Protein AF-A0A4Q4VGY7-F1 (afdb_monomer_lite)

Structure (mmCIF, N/CA/C/O backbone):
data_AF-A0A4Q4VGY7-F1
#
_entry.id   AF-A0A4Q4VGY7-F1
#
loop_
_atom_site.group_PDB
_atom_site.id
_atom_site.type_symbol
_atom_site.label_atom_id
_atom_site.label_alt_id
_atom_site.label_comp_id
_atom_site.label_asym_id
_atom_site.label_entity_id
_atom_site.label_seq_id
_atom_site.pdbx_PDB_ins_code
_atom_site.Cartn_x
_atom_site.Cartn_y
_atom_site.Cartn_z
_atom_site.occupancy
_atom_site.B_iso_or_equiv
_atom_site.auth_seq_id
_atom_site.auth_comp_id
_atom_site.auth_asym_id
_atom_site.auth_atom_id
_atom_site.pdbx_PDB_model_num
ATOM 1 N N . MET A 1 1 ? 18.803 9.449 19.034 1.00 52.06 1 MET A N 1
ATOM 2 C CA . MET A 1 1 ? 18.954 8.828 17.696 1.00 52.06 1 MET A CA 1
ATOM 3 C C . MET A 1 1 ? 20.129 9.481 16.985 1.00 52.06 1 MET A C 1
ATOM 5 O O . MET A 1 1 ? 20.258 10.694 17.110 1.00 52.06 1 MET A O 1
ATOM 9 N N . PRO A 1 2 ? 20.991 8.726 16.286 1.00 59.34 2 PRO A N 1
ATOM 10 C CA . PRO A 1 2 ? 22.128 9.307 15.582 1.00 59.34 2 PRO A CA 1
ATOM 11 C C . PRO A 1 2 ? 21.647 10.211 14.427 1.00 59.34 2 PRO A C 1
ATOM 13 O O . PRO A 1 2 ? 20.748 9.812 13.684 1.00 59.34 2 PRO A O 1
ATOM 16 N N . PRO A 1 3 ? 22.229 11.411 14.248 1.00 66.56 3 PRO A N 1
ATOM 17 C CA . PRO A 1 3 ? 21.772 12.406 13.268 1.00 66.56 3 PRO A CA 1
ATOM 18 C C . PRO A 1 3 ? 21.840 11.918 11.809 1.00 66.56 3 PRO A C 1
ATOM 20 O O . PRO A 1 3 ? 21.063 12.365 10.965 1.00 66.56 3 PRO A O 1
ATOM 23 N N . SER A 1 4 ? 22.708 10.944 11.516 1.00 72.75 4 SER A N 1
ATOM 24 C CA . SER A 1 4 ? 22.807 10.290 10.205 1.00 72.75 4 SER A CA 1
ATOM 25 C C . SER A 1 4 ? 21.560 9.476 9.837 1.00 72.75 4 SER A C 1
ATOM 27 O O . SER A 1 4 ? 21.191 9.412 8.665 1.00 72.75 4 SER A O 1
ATOM 29 N N . LEU A 1 5 ? 20.872 8.889 10.823 1.00 71.56 5 LEU A N 1
ATOM 30 C CA . LEU A 1 5 ? 19.662 8.100 10.593 1.00 71.56 5 LEU A CA 1
ATOM 31 C C . LEU A 1 5 ? 18.495 9.006 10.184 1.00 71.56 5 LEU A C 1
ATOM 33 O O . LEU A 1 5 ? 17.799 8.721 9.212 1.00 71.56 5 LEU A O 1
ATOM 37 N N . THR A 1 6 ? 18.335 10.141 10.868 1.00 75.81 6 THR A N 1
ATOM 38 C CA . THR A 1 6 ? 17.276 11.121 10.586 1.00 75.81 6 THR A CA 1
ATOM 39 C C . THR A 1 6 ? 17.423 11.730 9.189 1.00 75.81 6 THR A C 1
ATOM 41 O O . THR A 1 6 ? 16.434 11.857 8.467 1.00 75.81 6 THR A O 1
ATOM 44 N N . GLY A 1 7 ? 18.654 12.045 8.767 1.00 80.19 7 GLY A N 1
ATOM 45 C CA . GLY A 1 7 ? 18.927 12.555 7.419 1.00 80.19 7 GLY A CA 1
ATOM 46 C C . GLY A 1 7 ? 18.567 11.555 6.313 1.00 80.19 7 GLY A C 1
ATOM 47 O O . GLY A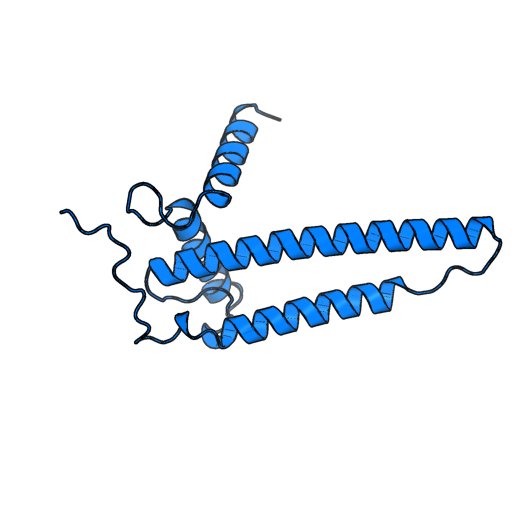 1 7 ? 17.956 11.929 5.310 1.00 80.19 7 GLY A O 1
ATOM 48 N N . ASN A 1 8 ? 18.872 10.272 6.522 1.00 83.88 8 ASN A N 1
ATOM 49 C CA . ASN A 1 8 ? 18.559 9.209 5.565 1.00 83.88 8 ASN A CA 1
ATOM 50 C C . ASN A 1 8 ? 17.053 8.940 5.464 1.00 83.88 8 ASN A C 1
ATOM 52 O O . ASN A 1 8 ? 16.530 8.800 4.357 1.00 83.88 8 ASN A O 1
ATOM 56 N N . VAL A 1 9 ? 16.346 8.926 6.598 1.00 81.69 9 VAL A N 1
ATOM 57 C CA . VAL A 1 9 ? 14.884 8.764 6.628 1.00 81.69 9 VAL A CA 1
ATOM 58 C C . VAL A 1 9 ? 14.205 9.927 5.913 1.00 81.69 9 VAL A C 1
ATOM 60 O O . VAL A 1 9 ? 13.373 9.702 5.037 1.00 81.69 9 VAL A O 1
ATOM 63 N N . LEU A 1 10 ? 14.599 11.169 6.208 1.00 85.31 10 LEU A N 1
ATOM 64 C CA . LEU A 1 10 ? 14.019 12.345 5.560 1.00 85.31 10 LEU A CA 1
ATOM 65 C C . LEU A 1 10 ? 14.232 12.326 4.041 1.00 85.31 10 LEU A C 1
ATOM 67 O O . LEU A 1 10 ? 13.327 12.677 3.286 1.00 85.31 10 LEU A O 1
ATOM 71 N N . LYS A 1 11 ? 15.410 11.895 3.579 1.00 86.50 11 LYS A N 1
ATOM 72 C CA . LYS A 1 11 ? 15.702 11.748 2.149 1.00 86.50 11 LYS A CA 1
ATOM 73 C C . LYS A 1 11 ? 14.819 10.684 1.493 1.00 86.50 11 LYS A C 1
ATOM 75 O O . LYS A 1 11 ? 14.308 10.926 0.403 1.00 86.50 11 LYS A O 1
ATOM 80 N N . ALA A 1 12 ? 14.616 9.544 2.152 1.00 83.12 12 ALA A N 1
ATOM 81 C CA . ALA A 1 12 ? 13.749 8.479 1.653 1.00 83.12 12 ALA A CA 1
ATOM 82 C C . ALA A 1 12 ? 12.282 8.926 1.573 1.00 83.12 12 ALA A C 1
ATOM 84 O O . ALA A 1 12 ? 11.641 8.728 0.545 1.00 83.12 12 ALA A O 1
ATOM 85 N N . VAL A 1 13 ? 11.778 9.594 2.617 1.00 84.06 13 VAL A N 1
ATOM 86 C CA . VAL A 1 13 ? 10.415 10.147 2.643 1.00 84.06 13 VAL A CA 1
ATOM 87 C C . VAL A 1 13 ? 10.230 11.170 1.529 1.00 84.06 13 VAL A C 1
ATOM 89 O O . VAL A 1 13 ? 9.276 11.070 0.766 1.00 84.06 13 VAL A O 1
ATOM 92 N N . LYS A 1 14 ? 11.168 12.112 1.367 1.00 85.50 14 LYS A N 1
ATOM 93 C CA . LYS A 1 14 ? 11.123 13.071 0.254 1.00 85.50 14 LYS A CA 1
ATOM 94 C C . LYS A 1 14 ? 11.114 12.364 -1.100 1.00 85.50 14 LYS A C 1
ATOM 96 O O . LYS A 1 14 ? 10.310 12.717 -1.946 1.00 85.50 14 LYS A O 1
ATOM 101 N N . GLY A 1 15 ? 11.956 11.348 -1.287 1.00 84.81 15 GLY A N 1
ATOM 102 C CA . GLY A 1 15 ? 12.006 10.571 -2.527 1.00 84.81 15 GLY A CA 1
ATOM 103 C C . GLY A 1 15 ? 10.709 9.822 -2.848 1.00 84.81 15 GLY A C 1
ATOM 104 O O . GLY A 1 15 ? 10.351 9.726 -4.018 1.00 84.81 15 GLY A O 1
ATOM 105 N N . LEU A 1 16 ? 10.000 9.334 -1.825 1.00 85.50 16 LEU A N 1
ATOM 106 C CA . LEU A 1 16 ? 8.698 8.665 -1.954 1.00 85.50 16 LEU A CA 1
ATOM 107 C C . LEU A 1 16 ? 7.525 9.624 -2.174 1.00 85.50 16 LEU A C 1
ATOM 109 O O . LEU A 1 16 ? 6.508 9.219 -2.725 1.00 85.50 16 LEU A O 1
ATOM 113 N N . LEU A 1 17 ? 7.645 10.869 -1.712 1.00 84.88 17 LEU A N 1
ATOM 114 C CA . LEU A 1 17 ? 6.646 11.917 -1.936 1.00 84.88 17 LEU A CA 1
ATOM 115 C C . LEU A 1 17 ? 6.884 12.688 -3.241 1.00 84.88 17 LEU A C 1
ATOM 117 O O . LEU A 1 17 ? 6.035 13.476 -3.654 1.00 84.88 17 LEU A O 1
ATOM 121 N N . SER A 1 18 ? 8.033 12.482 -3.886 1.00 86.31 18 SER A N 1
ATOM 122 C CA . SER A 1 18 ? 8.331 13.064 -5.190 1.00 86.31 18 SER A CA 1
ATOM 123 C C . SER A 1 18 ? 7.475 12.439 -6.300 1.00 86.31 18 SER A C 1
ATOM 125 O O . SER A 1 18 ? 7.062 11.285 -6.191 1.00 86.31 18 SER A O 1
ATOM 127 N N . PRO A 1 19 ? 7.258 13.153 -7.420 1.00 84.81 19 PRO A N 1
ATOM 128 C CA . PRO A 1 19 ? 6.524 12.619 -8.563 1.00 84.81 19 PRO A CA 1
ATOM 129 C C . PRO A 1 19 ? 7.126 11.324 -9.134 1.00 84.81 19 PRO A C 1
ATOM 131 O O . PRO A 1 19 ? 8.304 11.013 -8.940 1.00 84.81 19 PRO A O 1
ATOM 134 N N . GLN A 1 20 ? 6.323 10.599 -9.921 1.00 84.06 20 GLN A N 1
ATOM 135 C CA . GLN A 1 20 ? 6.748 9.386 -10.640 1.00 84.06 20 GLN A CA 1
ATOM 136 C C . GLN A 1 20 ? 7.900 9.639 -11.625 1.00 84.06 20 GLN A C 1
ATOM 138 O O . GLN A 1 20 ? 8.689 8.733 -11.901 1.00 84.06 20 GLN A O 1
ATOM 143 N N . ILE A 1 21 ? 7.989 10.858 -12.164 1.00 82.81 21 ILE A N 1
ATOM 144 C CA . ILE A 1 21 ? 8.989 11.275 -13.147 1.00 82.81 21 ILE A CA 1
ATOM 145 C C . ILE A 1 21 ? 9.732 12.491 -12.588 1.00 82.81 21 ILE A C 1
ATOM 147 O O . ILE A 1 21 ? 9.106 13.481 -12.217 1.00 82.81 21 ILE A O 1
ATOM 151 N N . ILE A 1 22 ? 11.060 12.414 -12.545 1.00 81.06 22 ILE A N 1
ATOM 152 C CA . ILE A 1 22 ? 11.968 13.486 -12.124 1.00 81.06 22 ILE A CA 1
ATOM 153 C C . ILE A 1 22 ? 12.977 13.679 -13.257 1.00 81.06 22 ILE A C 1
ATOM 155 O O . ILE A 1 22 ? 13.612 12.712 -13.675 1.00 81.06 22 ILE A O 1
ATOM 159 N N . ASP A 1 23 ? 13.101 14.898 -13.785 1.00 79.06 23 ASP A N 1
ATOM 160 C CA . ASP A 1 23 ? 14.041 15.240 -14.865 1.00 79.06 23 ASP A CA 1
ATOM 161 C C . ASP A 1 23 ? 13.967 14.290 -16.080 1.00 79.06 23 ASP A C 1
ATOM 163 O O . ASP A 1 23 ? 14.980 13.795 -16.581 1.00 79.06 23 ASP A O 1
ATOM 167 N N . ASN A 1 24 ? 12.748 13.980 -16.543 1.00 78.19 24 ASN A N 1
ATOM 168 C CA . ASN A 1 24 ? 12.476 13.021 -17.630 1.00 78.19 24 ASN A CA 1
ATOM 169 C C . ASN A 1 24 ? 12.997 11.597 -17.382 1.00 78.19 24 ASN A C 1
ATOM 171 O O . ASN A 1 24 ? 13.187 10.817 -18.319 1.00 78.19 24 ASN A O 1
ATOM 175 N N . ARG A 1 25 ? 13.217 11.230 -16.119 1.00 82.06 25 ARG A N 1
ATOM 176 C CA . ARG A 1 25 ? 13.583 9.880 -15.691 1.00 82.06 25 ARG A CA 1
ATOM 177 C C . ARG A 1 25 ? 12.559 9.365 -14.697 1.00 82.06 25 ARG A C 1
ATOM 179 O O . ARG A 1 25 ? 11.966 10.123 -13.939 1.00 82.06 25 ARG A O 1
ATOM 186 N N . LEU A 1 26 ? 12.356 8.054 -14.698 1.00 84.88 26 LEU A N 1
ATOM 187 C CA . LEU A 1 26 ? 11.551 7.403 -13.672 1.00 84.88 26 LEU A CA 1
ATOM 188 C C . LEU A 1 26 ? 12.194 7.610 -12.299 1.00 84.88 26 LEU A C 1
ATOM 190 O O . LEU A 1 26 ? 13.415 7.501 -12.163 1.00 84.88 26 LEU A O 1
ATOM 194 N N . ASN A 1 27 ? 11.372 7.897 -11.293 1.00 88.88 27 ASN A N 1
ATOM 195 C CA . ASN A 1 27 ? 11.843 8.128 -9.938 1.00 88.88 27 ASN A CA 1
ATOM 196 C C . ASN A 1 27 ? 12.533 6.856 -9.394 1.00 88.88 27 ASN A C 1
ATOM 198 O O . ASN A 1 27 ? 11.883 5.814 -9.233 1.00 88.88 27 ASN A O 1
ATOM 202 N N . PRO A 1 28 ? 13.842 6.922 -9.085 1.00 88.00 28 PRO A N 1
ATOM 203 C CA . PRO A 1 28 ? 14.609 5.752 -8.675 1.00 88.00 28 PRO A CA 1
ATOM 204 C C . PRO A 1 28 ? 14.181 5.218 -7.303 1.00 88.00 28 PRO A C 1
ATOM 206 O O . PRO A 1 28 ? 14.328 4.024 -7.050 1.00 88.00 28 PRO A O 1
ATOM 209 N N . CYS A 1 29 ? 13.625 6.063 -6.425 1.00 88.44 29 CYS A N 1
ATOM 210 C CA . CYS A 1 29 ? 13.128 5.627 -5.121 1.00 88.44 29 CYS A CA 1
ATOM 211 C C . CYS A 1 29 ? 11.929 4.687 -5.278 1.00 88.44 29 CYS A C 1
ATOM 213 O O . CYS A 1 29 ? 11.927 3.606 -4.690 1.00 88.44 29 CYS A O 1
ATOM 215 N N . HIS A 1 30 ? 10.957 5.049 -6.117 1.00 90.25 30 HIS A N 1
ATOM 216 C CA . HIS A 1 30 ? 9.801 4.194 -6.396 1.00 90.25 30 HIS A CA 1
ATOM 217 C C . HIS A 1 30 ? 10.201 2.881 -7.063 1.00 90.25 30 HIS A C 1
ATOM 219 O O . HIS A 1 30 ? 9.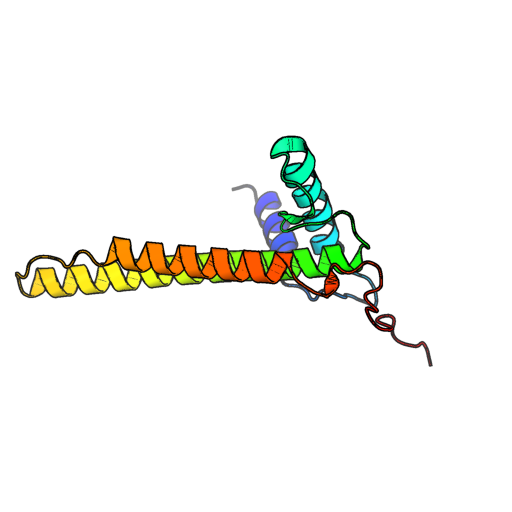703 1.822 -6.687 1.00 90.25 30 HIS A O 1
ATOM 225 N N . LEU A 1 31 ? 11.154 2.924 -7.996 1.00 90.81 31 LEU A N 1
ATOM 226 C CA . LEU A 1 31 ? 11.636 1.717 -8.663 1.00 90.81 31 LEU A CA 1
ATOM 227 C C . LEU A 1 31 ? 12.340 0.761 -7.685 1.00 90.81 31 LEU A C 1
ATOM 229 O O . LEU A 1 31 ? 12.093 -0.446 -7.712 1.00 90.81 31 LEU A O 1
ATOM 233 N N . ALA A 1 32 ? 13.177 1.295 -6.789 1.00 91.00 32 ALA A N 1
ATOM 234 C CA . ALA A 1 32 ? 13.860 0.504 -5.769 1.00 91.00 32 ALA A CA 1
ATOM 235 C C . ALA A 1 32 ? 12.864 -0.154 -4.800 1.00 91.00 32 ALA A C 1
ATOM 237 O O . ALA A 1 32 ? 13.002 -1.339 -4.486 1.00 91.00 32 ALA A O 1
ATOM 238 N N . VAL A 1 33 ? 11.841 0.592 -4.364 1.00 90.69 33 VAL A N 1
ATOM 239 C CA . VAL A 1 33 ? 10.770 0.054 -3.515 1.00 90.69 33 VAL A CA 1
ATOM 240 C C . VAL A 1 33 ? 9.989 -1.028 -4.243 1.00 90.69 33 VAL A C 1
ATOM 242 O O . VAL A 1 33 ? 9.844 -2.113 -3.690 1.00 90.69 33 VAL A O 1
ATOM 245 N N . ALA A 1 34 ? 9.547 -0.782 -5.477 1.00 92.69 34 ALA A N 1
ATOM 246 C CA . ALA A 1 34 ? 8.795 -1.762 -6.253 1.00 92.69 34 ALA A CA 1
ATOM 247 C C . ALA A 1 34 ? 9.580 -3.060 -6.458 1.00 92.69 34 ALA A C 1
ATOM 249 O O . ALA A 1 34 ? 9.068 -4.138 -6.172 1.00 92.69 34 ALA A O 1
ATOM 250 N N . THR A 1 35 ? 10.849 -2.960 -6.867 1.00 92.44 35 THR A N 1
ATOM 251 C CA . THR A 1 35 ? 11.717 -4.127 -7.087 1.00 92.44 35 THR A CA 1
ATOM 252 C C . THR A 1 35 ? 11.878 -4.943 -5.807 1.00 92.44 35 THR A C 1
ATOM 254 O O . THR A 1 35 ? 11.734 -6.167 -5.806 1.00 92.44 35 THR A O 1
ATOM 257 N N . ARG A 1 36 ? 12.166 -4.271 -4.686 1.00 92.62 36 ARG A N 1
ATOM 258 C CA . ARG A 1 36 ? 12.386 -4.954 -3.410 1.00 92.62 36 ARG A CA 1
ATOM 259 C C . ARG A 1 36 ? 11.096 -5.545 -2.850 1.00 92.62 36 ARG A C 1
ATOM 261 O O . ARG A 1 36 ? 11.119 -6.673 -2.362 1.00 92.62 36 ARG A O 1
ATOM 268 N N . ALA A 1 37 ? 9.994 -4.805 -2.914 1.00 92.19 37 ALA A N 1
ATOM 269 C CA . ALA A 1 37 ? 8.692 -5.260 -2.450 1.00 92.19 37 ALA A CA 1
ATOM 270 C C . ALA A 1 37 ? 8.194 -6.442 -3.286 1.00 92.19 37 ALA A C 1
ATOM 272 O O . ALA A 1 37 ? 7.740 -7.432 -2.718 1.00 92.19 37 ALA A O 1
ATOM 273 N N . TYR A 1 38 ? 8.384 -6.399 -4.607 1.00 94.19 38 TYR A N 1
ATOM 274 C CA . TYR A 1 38 ? 8.109 -7.524 -5.493 1.00 94.19 38 TYR A CA 1
ATOM 275 C C . TYR A 1 38 ? 8.933 -8.762 -5.129 1.00 94.19 38 TYR A C 1
ATOM 277 O O . TYR A 1 38 ? 8.387 -9.861 -5.052 1.00 94.19 38 TYR A O 1
ATOM 285 N N . TRP A 1 39 ? 10.233 -8.607 -4.852 1.00 93.88 39 TRP A N 1
ATOM 286 C CA . TRP A 1 39 ? 11.072 -9.728 -4.425 1.00 93.88 39 TRP A CA 1
ATOM 287 C C . TRP A 1 39 ? 10.561 -10.358 -3.123 1.00 93.88 39 TRP A C 1
ATOM 289 O O . TRP A 1 39 ? 10.411 -11.573 -3.051 1.00 93.88 39 TRP A O 1
ATOM 299 N N . ILE A 1 40 ? 10.211 -9.548 -2.117 1.00 93.38 40 ILE A N 1
ATOM 300 C CA . ILE A 1 40 ? 9.613 -10.046 -0.865 1.00 93.38 40 ILE A CA 1
ATOM 301 C C . ILE A 1 40 ? 8.293 -10.774 -1.158 1.00 93.38 40 ILE A C 1
ATOM 303 O O . ILE A 1 40 ? 8.084 -11.898 -0.704 1.00 93.38 40 ILE A O 1
ATOM 307 N N . GLN A 1 41 ? 7.417 -10.156 -1.946 1.00 93.81 41 GLN A N 1
ATOM 308 C CA . GLN A 1 41 ? 6.106 -10.691 -2.298 1.00 93.81 41 GLN A CA 1
ATOM 309 C C . GLN A 1 41 ? 6.203 -12.052 -3.009 1.00 93.81 41 GLN A C 1
ATOM 311 O O . GLN A 1 41 ? 5.501 -12.992 -2.642 1.00 93.81 41 GLN A O 1
ATOM 316 N N . SER A 1 42 ? 7.085 -12.172 -3.998 1.00 94.19 42 SER A N 1
ATOM 317 C CA . SER A 1 42 ? 7.230 -13.377 -4.823 1.00 94.19 42 SER A CA 1
ATOM 318 C C . SER A 1 42 ? 8.084 -14.460 -4.157 1.00 94.19 42 SER A C 1
ATOM 320 O O . SER A 1 42 ? 7.717 -15.631 -4.183 1.00 94.19 42 SER A O 1
ATOM 322 N N . HIS A 1 43 ? 9.209 -14.103 -3.531 1.00 93.62 43 HIS A N 1
ATOM 323 C CA . HIS A 1 43 ? 10.176 -15.086 -3.028 1.00 93.62 43 HIS A CA 1
ATOM 324 C C . HIS A 1 43 ? 9.930 -15.480 -1.573 1.00 93.62 43 HIS A C 1
ATOM 326 O O . HIS A 1 43 ? 10.100 -16.648 -1.222 1.00 93.62 43 HIS A O 1
ATOM 332 N N . ILE A 1 44 ? 9.534 -14.526 -0.724 1.00 95.00 44 ILE A N 1
ATOM 333 C CA . ILE A 1 44 ? 9.280 -14.791 0.698 1.00 95.00 44 ILE A CA 1
ATOM 334 C C . ILE A 1 44 ? 7.825 -15.206 0.890 1.00 95.00 44 ILE A C 1
ATOM 336 O O . ILE A 1 44 ? 7.556 -16.275 1.431 1.00 95.00 44 ILE A O 1
ATOM 340 N N . LEU A 1 45 ? 6.888 -14.375 0.428 1.00 92.56 45 LEU A N 1
ATOM 341 C CA . LEU A 1 45 ? 5.458 -14.602 0.650 1.00 92.56 45 LEU A CA 1
ATOM 342 C C . LEU A 1 45 ? 4.836 -15.560 -0.375 1.00 92.56 45 LEU A C 1
ATOM 344 O O . LEU A 1 45 ? 3.729 -16.042 -0.150 1.00 92.56 45 LEU A O 1
ATOM 348 N N . ARG A 1 46 ? 5.540 -15.854 -1.480 1.00 93.56 46 ARG A N 1
ATOM 349 C CA . ARG A 1 46 ? 5.080 -16.733 -2.572 1.00 93.56 46 ARG A CA 1
ATOM 350 C C . ARG A 1 46 ? 3.703 -16.349 -3.115 1.00 93.56 46 ARG A C 1
ATOM 352 O O . ARG A 1 46 ? 2.928 -17.209 -3.531 1.00 93.56 46 ARG A O 1
ATOM 359 N N . ILE A 1 47 ? 3.401 -15.052 -3.113 1.00 91.31 47 ILE A N 1
ATOM 360 C CA . ILE A 1 47 ? 2.158 -14.523 -3.666 1.00 91.31 47 ILE A CA 1
ATOM 361 C C . ILE A 1 47 ? 2.296 -14.517 -5.194 1.00 91.31 47 ILE A C 1
ATOM 363 O O . ILE A 1 47 ? 3.236 -13.902 -5.703 1.00 91.31 47 ILE A O 1
ATOM 367 N N . PRO A 1 48 ? 1.384 -15.172 -5.935 1.00 90.50 48 PRO A N 1
ATOM 368 C CA . PRO A 1 48 ? 1.396 -15.146 -7.394 1.00 90.50 48 PRO A CA 1
ATOM 369 C C . PRO A 1 48 ? 1.253 -13.725 -7.944 1.00 90.50 48 PRO A C 1
ATOM 371 O O . PRO A 1 48 ? 0.466 -12.941 -7.413 1.00 90.50 48 PRO A O 1
ATOM 374 N N . ASP A 1 49 ? 1.909 -13.428 -9.066 1.00 87.88 49 ASP A N 1
ATOM 375 C CA . ASP A 1 49 ? 1.943 -12.081 -9.667 1.00 87.88 49 ASP A CA 1
ATOM 376 C C . ASP A 1 49 ? 0.550 -11.488 -9.927 1.00 87.88 49 ASP A C 1
ATOM 378 O O . ASP A 1 49 ? 0.334 -10.290 -9.757 1.00 87.88 49 ASP A O 1
ATOM 382 N N . ARG A 1 50 ? -0.431 -12.341 -10.254 1.00 85.50 50 ARG A N 1
ATOM 383 C CA . ARG A 1 50 ? -1.839 -11.950 -10.453 1.00 85.50 50 ARG A CA 1
ATOM 384 C C . ARG A 1 50 ? -2.527 -11.388 -9.203 1.00 85.50 50 ARG A C 1
ATOM 386 O O . ARG A 1 50 ? -3.492 -10.650 -9.332 1.00 85.50 50 ARG A O 1
ATOM 393 N N . PHE A 1 51 ? -2.061 -11.762 -8.013 1.00 87.69 51 PHE A N 1
ATOM 394 C CA . PHE A 1 51 ? -2.630 -11.366 -6.718 1.00 87.69 51 PHE A CA 1
ATOM 395 C C . PHE A 1 51 ? -1.725 -10.390 -5.958 1.00 87.69 51 PHE A C 1
ATOM 397 O O . PHE A 1 51 ? -2.052 -9.930 -4.864 1.00 87.69 51 PHE A O 1
ATOM 404 N N . GLY A 1 52 ? -0.563 -10.084 -6.528 1.00 89.06 52 GLY A N 1
ATOM 405 C CA . GLY A 1 52 ? 0.389 -9.148 -5.970 1.00 89.06 52 GLY A CA 1
ATOM 406 C C . GLY A 1 52 ? -0.007 -7.689 -6.166 1.00 89.06 52 GLY A C 1
ATOM 407 O O . GLY A 1 52 ? -0.610 -7.323 -7.176 1.00 89.06 52 GLY A O 1
ATOM 408 N N . PHE A 1 53 ? 0.422 -6.829 -5.241 1.00 89.62 53 PHE A N 1
ATOM 409 C CA . PHE A 1 53 ? 0.447 -5.379 -5.469 1.00 89.62 53 PHE A CA 1
ATOM 410 C C . PHE A 1 53 ? 1.520 -4.998 -6.493 1.00 89.62 53 PHE A C 1
ATOM 412 O O . PHE A 1 53 ? 1.348 -4.051 -7.251 1.00 89.62 53 PHE A O 1
ATOM 419 N N . PHE A 1 54 ? 2.611 -5.764 -6.533 1.00 92.06 54 PHE A N 1
ATOM 420 C CA . PHE A 1 54 ? 3.718 -5.554 -7.456 1.00 92.06 54 PHE A CA 1
ATOM 421 C C . PHE A 1 54 ? 3.797 -6.675 -8.486 1.00 92.06 54 PHE A C 1
ATOM 423 O O . PHE A 1 54 ? 3.480 -7.826 -8.184 1.00 92.06 54 PHE A O 1
ATOM 430 N N . SER A 1 55 ? 4.269 -6.344 -9.684 1.00 88.81 55 SER A N 1
ATOM 431 C CA . SER A 1 55 ? 4.416 -7.280 -10.803 1.00 88.81 55 SER A CA 1
ATOM 432 C C . SER A 1 55 ? 5.798 -7.154 -11.464 1.00 88.81 55 SER A C 1
ATOM 434 O O . SER A 1 55 ? 6.391 -6.072 -11.411 1.00 88.81 55 SER A O 1
ATOM 436 N N . PRO A 1 56 ? 6.314 -8.206 -12.134 1.00 83.94 56 PRO A N 1
ATOM 437 C CA . PRO A 1 56 ? 7.625 -8.183 -12.799 1.00 83.94 56 PRO A CA 1
ATOM 438 C C . PRO A 1 56 ? 7.656 -7.373 -14.113 1.00 83.94 56 PRO A C 1
ATOM 440 O O . PRO A 1 56 ? 8.564 -7.546 -14.923 1.00 83.94 56 PRO A O 1
ATOM 443 N N . GLY A 1 57 ? 6.673 -6.501 -14.351 1.00 83.88 57 GLY A N 1
ATOM 444 C CA . GLY A 1 57 ? 6.520 -5.754 -15.599 1.00 83.88 57 GLY A CA 1
ATOM 445 C C . GLY A 1 57 ? 7.530 -4.611 -15.796 1.00 83.88 57 GLY A C 1
ATOM 446 O O . GLY A 1 57 ? 8.504 -4.487 -15.045 1.00 83.88 57 GLY A O 1
ATOM 447 N N . PRO A 1 58 ? 7.316 -3.752 -16.813 1.00 87.94 58 PRO A N 1
ATOM 448 C CA . PRO A 1 58 ? 8.263 -2.702 -17.178 1.00 87.94 58 PRO A CA 1
ATOM 449 C C . PRO A 1 58 ? 8.506 -1.719 -16.017 1.00 87.94 58 PRO A C 1
ATOM 451 O O . PRO A 1 58 ? 7.597 -1.477 -15.220 1.00 87.94 58 PRO A O 1
ATOM 454 N N . PRO A 1 59 ? 9.685 -1.064 -15.939 1.00 88.06 59 PRO A N 1
ATOM 455 C CA . PRO A 1 59 ? 10.022 -0.145 -14.844 1.00 88.06 59 PRO A CA 1
ATOM 456 C C . PRO A 1 59 ? 8.977 0.948 -14.582 1.00 88.06 59 PRO A C 1
ATOM 458 O O . PRO A 1 59 ? 8.809 1.394 -13.450 1.00 88.06 59 PRO A O 1
ATOM 461 N N . ARG A 1 60 ? 8.248 1.375 -15.617 1.00 86.88 60 ARG A N 1
ATOM 462 C CA . ARG A 1 60 ? 7.175 2.365 -15.485 1.00 86.88 60 ARG A CA 1
ATOM 463 C C . ARG A 1 60 ? 5.963 1.824 -14.727 1.00 86.88 60 ARG A C 1
ATOM 465 O O . ARG A 1 60 ? 5.480 2.511 -13.833 1.00 86.88 60 ARG A O 1
ATOM 472 N N . LEU A 1 61 ? 5.542 0.592 -15.021 1.00 88.69 61 LEU A N 1
ATOM 473 C CA . LEU A 1 61 ? 4.496 -0.094 -14.261 1.00 88.69 61 LEU A CA 1
ATOM 474 C C . LEU A 1 61 ? 4.915 -0.255 -12.799 1.00 88.69 61 LEU A C 1
ATOM 476 O O . LEU A 1 61 ? 4.132 0.021 -11.900 1.00 88.69 61 LEU A O 1
ATOM 480 N N . GLN A 1 62 ? 6.171 -0.625 -12.552 1.00 90.69 62 GLN A N 1
ATOM 481 C CA . GLN A 1 62 ? 6.694 -0.770 -11.193 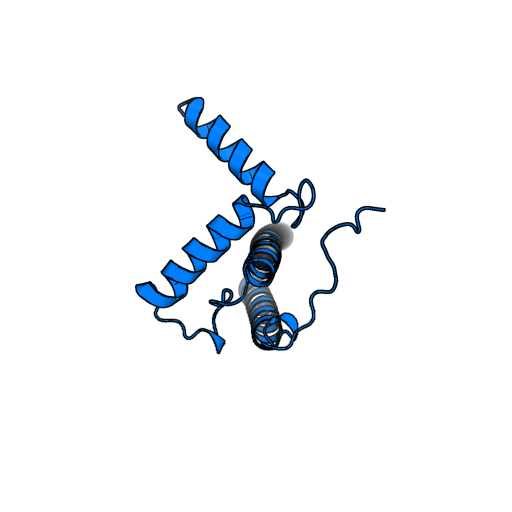1.00 90.69 62 GLN A CA 1
ATOM 482 C C . GLN A 1 62 ? 6.667 0.552 -10.407 1.00 90.69 62 GLN A C 1
ATOM 484 O O . GLN A 1 62 ? 6.265 0.577 -9.245 1.00 90.69 62 GLN A O 1
ATOM 489 N N . VAL A 1 63 ? 7.048 1.670 -11.034 1.00 91.00 63 VAL A N 1
ATOM 490 C CA . VAL A 1 63 ? 6.963 3.001 -10.408 1.00 91.00 63 VAL A CA 1
ATOM 491 C C . VAL A 1 63 ? 5.514 3.414 -10.156 1.00 91.00 63 VAL A C 1
ATOM 493 O O . VAL A 1 63 ? 5.215 3.911 -9.071 1.00 91.00 63 VAL A O 1
ATOM 496 N N . TYR A 1 64 ? 4.616 3.170 -11.114 1.00 90.25 64 TYR A N 1
ATOM 497 C CA . TYR A 1 64 ? 3.182 3.406 -10.954 1.00 90.25 64 TYR A CA 1
ATOM 498 C C . TYR A 1 64 ? 2.616 2.620 -9.760 1.00 90.25 64 TYR A C 1
ATOM 500 O O . TYR A 1 64 ? 2.051 3.218 -8.844 1.00 90.25 64 TYR A O 1
ATOM 508 N N . GLN A 1 65 ? 2.881 1.309 -9.706 1.00 91.56 65 GLN A N 1
ATOM 509 C CA . GLN A 1 65 ? 2.478 0.422 -8.610 1.00 91.56 65 GLN A CA 1
ATOM 510 C C . GLN A 1 65 ? 3.065 0.870 -7.269 1.00 91.56 65 GLN A C 1
ATOM 512 O O . GLN A 1 65 ? 2.374 0.848 -6.256 1.00 91.56 65 GLN A O 1
ATOM 517 N N . SER A 1 66 ? 4.319 1.337 -7.235 1.00 91.81 66 SER A N 1
ATOM 518 C CA . SER A 1 66 ? 4.914 1.868 -6.003 1.00 91.81 66 SER A CA 1
ATOM 519 C C . SER A 1 66 ? 4.230 3.141 -5.517 1.00 91.81 66 SER A C 1
ATOM 521 O O . SER A 1 66 ? 4.010 3.265 -4.310 1.00 91.81 66 SER A O 1
ATOM 523 N N . VAL A 1 67 ? 3.887 4.076 -6.405 1.00 90.44 67 VAL A N 1
ATOM 524 C CA . VAL A 1 67 ? 3.156 5.290 -6.013 1.00 90.44 67 VAL A CA 1
ATOM 525 C C . VAL A 1 67 ? 1.766 4.940 -5.513 1.00 90.44 67 VAL A C 1
ATOM 527 O O . VAL A 1 67 ? 1.379 5.396 -4.438 1.00 90.44 67 VAL A O 1
ATOM 530 N N . TRP A 1 68 ? 1.048 4.092 -6.244 1.00 89.00 68 TRP A N 1
ATOM 531 C CA . TRP A 1 68 ? -0.286 3.664 -5.851 1.00 89.00 68 TRP A CA 1
ATOM 532 C C . TRP A 1 68 ? -0.282 2.927 -4.510 1.00 89.00 68 TRP A C 1
ATOM 534 O O . TRP A 1 68 ? -1.028 3.280 -3.601 1.00 89.00 68 TRP A O 1
ATOM 544 N N . PHE A 1 69 ? 0.638 1.980 -4.324 1.00 90.25 69 PHE A N 1
ATOM 545 C CA . PHE A 1 69 ? 0.816 1.287 -3.053 1.00 90.25 69 PHE A CA 1
ATOM 546 C C . PHE A 1 69 ? 1.163 2.250 -1.909 1.00 90.25 69 PHE A C 1
ATOM 548 O O . PHE A 1 69 ? 0.609 2.139 -0.817 1.00 90.25 69 PHE A O 1
ATOM 555 N N . THR A 1 70 ? 2.037 3.232 -2.152 1.00 89.81 70 THR A N 1
ATOM 556 C CA . THR A 1 70 ? 2.370 4.264 -1.154 1.00 89.81 70 THR A CA 1
ATOM 557 C C . THR A 1 70 ? 1.130 5.067 -0.766 1.00 89.81 70 THR A C 1
ATOM 559 O O . THR A 1 70 ? 0.878 5.270 0.422 1.00 89.81 70 THR A O 1
ATOM 562 N N . PHE A 1 71 ? 0.320 5.470 -1.747 1.00 87.81 71 PHE A N 1
ATOM 563 C CA . PHE A 1 71 ? -0.944 6.161 -1.511 1.00 87.81 71 PHE A CA 1
ATOM 564 C C . PHE A 1 71 ? -1.919 5.304 -0.693 1.00 87.81 71 PHE A C 1
ATOM 566 O O . PHE A 1 71 ? -2.457 5.789 0.301 1.00 87.81 71 PHE A O 1
ATOM 573 N N . LEU A 1 72 ? -2.085 4.021 -1.036 1.00 87.75 72 LEU A N 1
ATOM 574 C CA . LEU A 1 72 ? -2.933 3.086 -0.290 1.00 87.75 72 LEU A CA 1
ATOM 575 C C . LEU A 1 72 ? -2.494 2.950 1.173 1.00 87.75 72 LEU A C 1
ATOM 577 O O . LEU A 1 72 ? -3.336 3.005 2.067 1.00 87.75 72 LEU A O 1
ATOM 581 N N . VAL A 1 73 ? -1.190 2.817 1.433 1.00 88.38 73 VAL A N 1
ATOM 582 C CA . VAL A 1 73 ? -0.646 2.709 2.798 1.00 88.38 73 VAL A CA 1
ATOM 583 C C . VAL A 1 73 ? -0.896 3.987 3.600 1.00 88.38 73 VAL A C 1
ATOM 585 O O . VAL A 1 73 ? -1.342 3.913 4.746 1.00 88.38 73 VAL A O 1
ATOM 588 N N . VAL A 1 74 ? -0.645 5.160 3.009 1.00 88.81 74 VAL A N 1
ATOM 589 C CA . VAL A 1 74 ? -0.876 6.457 3.670 1.00 88.81 74 VAL A CA 1
ATOM 590 C C . VAL A 1 74 ? -2.362 6.664 3.957 1.00 88.81 74 VAL A C 1
ATOM 592 O O . VAL A 1 74 ? -2.728 7.017 5.079 1.00 88.81 74 VAL A O 1
ATOM 595 N N . MET A 1 75 ? -3.224 6.401 2.974 1.00 86.69 75 MET A N 1
ATOM 596 C CA . MET A 1 75 ? -4.672 6.525 3.117 1.00 86.69 75 MET A CA 1
ATOM 597 C C . MET A 1 75 ? -5.206 5.567 4.186 1.00 86.69 75 MET A C 1
ATOM 599 O O . MET A 1 75 ? -6.003 5.971 5.028 1.00 86.69 75 MET A O 1
ATOM 603 N N . PHE A 1 76 ? -4.737 4.318 4.204 1.00 86.56 76 PHE A N 1
ATOM 604 C CA . PHE A 1 76 ? -5.117 3.349 5.227 1.00 86.56 76 PHE A CA 1
ATOM 605 C C . PHE A 1 76 ? -4.705 3.802 6.631 1.00 86.56 76 PHE A C 1
ATOM 607 O O . PHE A 1 76 ? -5.522 3.764 7.550 1.00 86.56 76 PHE A O 1
ATOM 614 N N . GLY A 1 77 ? -3.469 4.285 6.792 1.00 88.44 77 GLY A N 1
ATOM 615 C CA . GLY A 1 77 ? -2.999 4.834 8.062 1.00 88.44 77 GLY A CA 1
ATOM 616 C C . GLY A 1 77 ? -3.856 6.011 8.533 1.00 88.44 77 GLY A C 1
ATOM 617 O O . GLY A 1 77 ? -4.256 6.057 9.695 1.00 88.44 77 GLY A O 1
ATOM 618 N N . PHE A 1 78 ? -4.201 6.924 7.622 1.00 89.25 78 PHE A N 1
ATOM 619 C CA . PHE A 1 78 ? -5.093 8.042 7.918 1.00 89.25 78 PHE A CA 1
ATOM 620 C C . PHE A 1 78 ? -6.483 7.565 8.369 1.00 89.25 78 PHE A C 1
ATOM 622 O O . PHE A 1 78 ? -6.951 7.979 9.427 1.00 89.25 78 PHE A O 1
ATOM 629 N N . LEU A 1 79 ? -7.107 6.642 7.628 1.00 87.31 79 LEU A N 1
ATOM 630 C CA . LEU A 1 79 ? -8.429 6.095 7.954 1.00 87.31 79 LEU A CA 1
ATOM 631 C C . LEU A 1 79 ? -8.453 5.390 9.315 1.00 87.31 79 LEU A C 1
ATOM 633 O O . LEU A 1 79 ? -9.387 5.600 10.088 1.00 87.31 79 LEU A O 1
ATOM 637 N N . LEU A 1 80 ? -7.424 4.600 9.638 1.00 87.44 80 LEU A N 1
ATOM 638 C CA . LEU A 1 80 ? -7.310 3.946 10.943 1.00 87.44 80 LEU A CA 1
ATOM 639 C C . LEU A 1 80 ? -7.202 4.957 12.086 1.00 87.44 80 LEU A C 1
ATOM 641 O O . LEU A 1 80 ? -7.899 4.818 13.091 1.00 87.44 80 LEU A O 1
ATOM 645 N N . CYS A 1 81 ? -6.361 5.983 11.931 1.00 90.06 81 CYS A N 1
ATOM 646 C CA . CYS A 1 81 ? -6.231 7.049 12.921 1.00 90.06 81 CYS A CA 1
ATOM 647 C C . CYS A 1 81 ? -7.570 7.762 13.132 1.00 90.06 81 CYS A C 1
ATOM 649 O O . CYS A 1 81 ? -8.023 7.900 14.267 1.00 90.06 81 CYS A O 1
ATOM 651 N N . THR A 1 82 ? -8.240 8.169 12.051 1.00 88.50 82 THR A N 1
ATOM 652 C CA . THR A 1 82 ? -9.546 8.834 12.123 1.00 88.50 82 THR A CA 1
ATOM 653 C C . THR A 1 82 ? -10.597 7.947 12.789 1.00 88.50 82 THR A C 1
ATOM 655 O O . THR A 1 82 ? -11.295 8.416 13.687 1.00 88.50 82 THR A O 1
ATOM 658 N N . ALA A 1 83 ? -10.683 6.666 12.422 1.00 87.12 83 ALA A N 1
ATOM 659 C CA . ALA A 1 83 ? -11.612 5.721 13.041 1.00 87.12 83 ALA A CA 1
ATOM 660 C C . ALA A 1 83 ? -11.350 5.563 14.547 1.00 87.12 83 ALA A C 1
ATOM 662 O O . ALA A 1 83 ? -12.291 5.573 15.340 1.00 87.12 83 ALA A O 1
ATOM 663 N N . PHE A 1 84 ? -10.079 5.485 14.953 1.00 88.00 84 PHE A N 1
ATOM 664 C CA . PHE A 1 84 ? -9.692 5.396 16.359 1.00 88.00 84 PHE A CA 1
ATOM 665 C C . PHE A 1 84 ? -10.089 6.648 17.153 1.00 88.00 84 PHE A C 1
ATOM 667 O O . PHE A 1 84 ? -10.680 6.532 18.227 1.00 88.00 84 PHE A O 1
ATOM 674 N N . PHE A 1 85 ? -9.824 7.845 16.616 1.00 91.12 85 PHE A N 1
ATOM 675 C CA . PHE A 1 85 ? -10.203 9.101 17.269 1.00 91.12 85 PHE A CA 1
ATOM 676 C C . PHE A 1 85 ? -11.720 9.271 17.374 1.00 91.12 85 PHE A C 1
ATOM 678 O O . PHE A 1 85 ? -12.214 9.643 18.438 1.00 91.12 85 PHE A O 1
ATOM 685 N N . ILE A 1 86 ? -12.467 8.958 16.309 1.00 89.75 86 ILE A N 1
ATOM 686 C CA . ILE A 1 86 ? -13.935 9.005 16.321 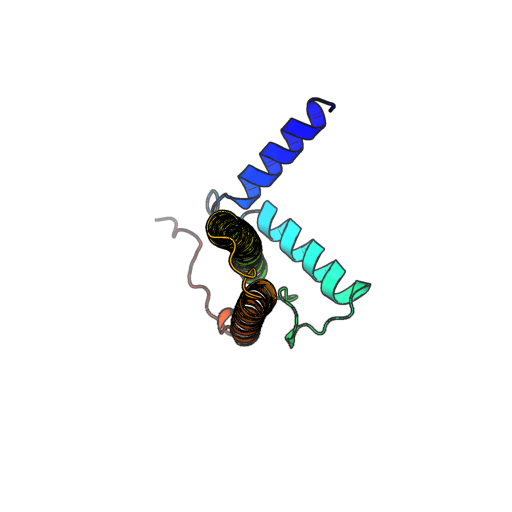1.00 89.75 86 ILE A CA 1
ATOM 687 C C . ILE A 1 86 ? -14.481 8.030 17.361 1.00 89.75 86 ILE A C 1
ATOM 689 O O . ILE A 1 86 ? -15.321 8.408 18.175 1.00 89.75 86 ILE A O 1
ATOM 693 N N . TRP A 1 87 ? -13.989 6.790 17.371 1.00 89.38 87 TRP A N 1
ATOM 694 C CA . TRP A 1 87 ? -14.411 5.796 18.351 1.00 89.38 87 TRP A CA 1
ATOM 695 C C . TRP A 1 87 ? -14.137 6.265 19.784 1.00 89.38 87 TRP A C 1
ATOM 697 O O . TRP A 1 87 ? -15.039 6.221 20.620 1.00 89.38 87 TRP A O 1
ATOM 707 N N . GLY A 1 88 ? -12.934 6.781 20.057 1.00 89.69 88 GLY A N 1
ATOM 708 C CA . GLY A 1 88 ? -12.570 7.312 21.370 1.00 89.69 88 GLY A CA 1
ATOM 709 C C . GLY A 1 88 ? -13.473 8.467 21.812 1.00 89.69 88 GLY A C 1
ATOM 710 O O . GLY A 1 88 ? -13.955 8.468 22.944 1.00 89.69 88 GLY A O 1
ATOM 711 N N . ALA A 1 89 ? -13.770 9.403 20.906 1.00 91.00 89 ALA A N 1
ATOM 712 C CA . ALA A 1 89 ? -14.677 10.517 21.172 1.00 91.00 89 ALA A CA 1
ATOM 713 C C . ALA A 1 89 ? -16.105 10.037 21.480 1.00 91.00 89 ALA A C 1
ATOM 715 O O . ALA A 1 89 ? -16.707 10.483 22.454 1.00 91.00 89 ALA A O 1
ATOM 716 N N . VAL A 1 90 ? -16.634 9.086 20.702 1.00 90.25 90 VAL A N 1
ATOM 717 C CA . VAL A 1 90 ? -17.972 8.519 20.934 1.00 90.25 90 VAL A CA 1
ATOM 718 C C . VAL A 1 90 ? -18.035 7.789 22.273 1.00 90.25 90 VAL A C 1
ATOM 720 O O . VAL A 1 90 ? -18.968 8.003 23.042 1.00 90.25 90 VAL A O 1
ATOM 723 N N . VAL A 1 91 ? -17.040 6.957 22.593 1.00 89.81 91 VAL A N 1
ATOM 724 C CA . VAL A 1 91 ? -16.989 6.263 23.887 1.00 89.81 91 VAL A CA 1
ATOM 725 C C . VAL A 1 91 ? -16.942 7.268 25.034 1.00 89.81 91 VAL A C 1
ATOM 727 O O . VAL A 1 91 ? -17.681 7.105 26.002 1.00 89.81 91 VAL A O 1
ATOM 730 N N . MET A 1 92 ? -16.126 8.318 24.924 1.00 91.38 92 MET A N 1
ATOM 731 C CA . MET A 1 92 ? -16.043 9.368 25.939 1.00 91.38 92 MET A CA 1
ATOM 732 C C . MET A 1 92 ? -17.391 10.073 26.143 1.00 91.38 92 MET A C 1
ATOM 734 O O . MET A 1 92 ? -17.824 10.204 27.284 1.00 91.38 92 MET A O 1
ATOM 738 N N . LEU A 1 93 ? -18.084 10.458 25.066 1.00 91.12 93 LEU A N 1
ATOM 739 C CA . LEU A 1 93 ? -19.408 11.093 25.138 1.00 91.12 93 LEU A CA 1
ATOM 740 C C . LEU A 1 93 ? -20.443 10.198 25.831 1.00 91.12 93 LEU A C 1
ATOM 742 O O . LEU A 1 93 ? -21.138 10.647 26.736 1.00 91.12 93 LEU A O 1
ATOM 746 N N . TYR A 1 94 ? -20.502 8.914 25.473 1.00 90.81 94 TYR A N 1
ATOM 747 C CA . TYR A 1 94 ? -21.441 7.978 26.100 1.00 90.81 94 TYR A CA 1
ATOM 748 C C . TYR A 1 94 ? -21.126 7.745 27.578 1.00 90.81 94 TYR A C 1
ATOM 750 O O . TYR A 1 94 ? -22.042 7.635 28.387 1.00 90.81 94 TYR A O 1
ATOM 758 N N . ARG A 1 95 ? -19.840 7.702 27.950 1.00 88.69 95 ARG A N 1
ATOM 759 C CA . ARG A 1 95 ? -19.428 7.575 29.353 1.00 88.69 95 ARG A CA 1
ATOM 760 C C . ARG A 1 95 ? -19.773 8.815 30.175 1.00 88.69 95 ARG A C 1
ATOM 762 O O . ARG A 1 95 ? -20.142 8.651 31.331 1.00 88.69 95 ARG A O 1
ATOM 769 N N . LEU A 1 96 ? -19.683 10.012 29.591 1.00 91.94 96 LEU A N 1
ATOM 770 C CA . LEU A 1 96 ? -20.117 11.259 30.234 1.00 91.94 96 LEU A CA 1
ATOM 771 C C . LEU A 1 96 ? -21.633 11.297 30.461 1.00 91.94 96 LEU A C 1
ATOM 773 O O . LEU A 1 96 ? -22.082 11.842 31.460 1.00 91.94 96 LEU A O 1
ATOM 777 N N . GLU A 1 97 ? -22.412 10.688 29.567 1.00 91.50 97 GLU A N 1
ATOM 778 C CA . GLU A 1 97 ? -23.867 10.537 29.709 1.00 91.50 97 GLU A CA 1
ATOM 779 C C . GLU A 1 97 ? -24.284 9.322 30.566 1.00 91.50 97 GLU A C 1
ATOM 781 O O . GLU A 1 97 ? -25.464 8.980 30.600 1.00 91.50 97 GLU A O 1
ATOM 786 N N . GLU A 1 98 ? -23.335 8.631 31.214 1.00 89.38 98 GLU A N 1
ATOM 787 C CA . GLU A 1 98 ? -23.552 7.380 31.969 1.00 89.38 98 GLU A CA 1
ATOM 788 C C . GLU A 1 98 ? -24.227 6.254 31.155 1.00 89.38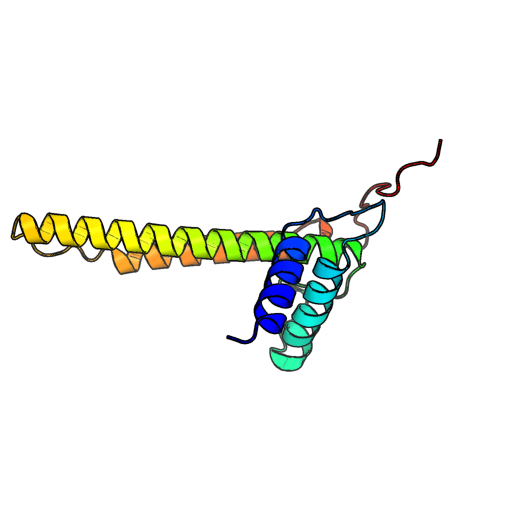 98 GLU A C 1
ATOM 790 O O . GLU A 1 98 ? -24.798 5.304 31.694 1.00 89.38 98 GLU A O 1
ATOM 795 N N . ARG A 1 99 ? -24.130 6.318 29.824 1.00 86.00 99 ARG A N 1
ATOM 796 C CA . ARG A 1 99 ? -24.693 5.329 28.902 1.00 86.00 99 ARG A CA 1
ATOM 797 C C . ARG A 1 99 ? -23.707 4.186 28.639 1.00 86.00 99 ARG A C 1
ATOM 799 O O . ARG A 1 99 ? -22.486 4.379 28.673 1.00 86.00 99 ARG A O 1
ATOM 806 N N . PRO A 1 100 ? -24.204 2.975 28.326 1.00 84.38 100 PRO A N 1
ATOM 807 C CA . PRO A 1 100 ? -23.340 1.889 27.883 1.00 84.38 100 PRO A CA 1
ATOM 808 C C . PRO A 1 100 ? -22.620 2.286 26.589 1.00 84.38 100 PRO A C 1
ATOM 810 O O . PRO A 1 100 ? -23.236 2.778 25.644 1.00 84.38 100 PRO A O 1
ATOM 813 N N . ALA A 1 101 ? -21.304 2.073 26.550 1.00 81.44 101 ALA A N 1
ATOM 814 C CA . ALA A 1 101 ? -20.492 2.419 25.390 1.00 81.44 101 ALA A CA 1
ATOM 815 C C . ALA A 1 101 ? -20.911 1.580 24.167 1.00 81.44 101 ALA A C 1
ATOM 817 O O . ALA A 1 101 ? -21.002 0.352 24.275 1.00 81.44 101 ALA A O 1
ATOM 818 N N . PRO A 1 102 ? -21.132 2.201 22.997 1.00 79.88 102 PRO A N 1
ATOM 819 C CA . PRO A 1 102 ? -21.591 1.478 21.825 1.00 79.88 102 PRO A CA 1
ATOM 820 C C . PRO A 1 102 ? -20.440 0.671 21.206 1.00 79.88 102 PRO A C 1
ATOM 822 O O . PRO A 1 102 ? -19.301 1.136 21.095 1.00 79.88 102 PRO A O 1
ATOM 825 N N . THR A 1 103 ? -20.728 -0.553 20.763 1.00 81.88 103 THR A N 1
ATOM 826 C CA . THR A 1 103 ? -19.732 -1.465 20.174 1.00 81.88 103 THR A CA 1
ATOM 827 C C . THR A 1 103 ? -19.481 -1.150 18.692 1.00 81.88 103 THR A C 1
ATOM 829 O O . THR A 1 103 ? -19.715 -1.971 17.811 1.00 81.88 103 THR A O 1
ATOM 832 N N . LEU A 1 104 ? -19.011 0.067 18.398 1.00 82.50 104 LEU A N 1
ATOM 833 C CA . LEU A 1 104 ? -18.823 0.564 17.022 1.00 82.50 104 LEU A CA 1
ATOM 834 C C . LEU A 1 104 ? -17.462 0.221 16.404 1.00 82.50 104 LEU A C 1
ATOM 836 O O . LEU A 1 104 ? -17.308 0.303 15.187 1.00 82.50 104 LEU A O 1
ATOM 840 N N . LEU A 1 105 ? -16.487 -0.197 17.216 1.00 80.62 105 LEU A N 1
ATOM 841 C CA . LEU A 1 105 ? -15.131 -0.478 16.739 1.00 80.62 105 LEU A CA 1
ATOM 842 C C . LEU A 1 105 ? -15.108 -1.607 15.698 1.00 80.62 105 LEU A C 1
ATOM 844 O O . LEU A 1 105 ? -14.471 -1.471 14.658 1.00 80.62 105 LEU A O 1
ATOM 848 N N . GLY A 1 106 ? -15.834 -2.699 15.958 1.00 83.38 106 GLY A N 1
ATOM 849 C CA . GLY A 1 106 ? -15.897 -3.854 15.057 1.00 83.38 106 GLY A CA 1
ATOM 850 C C . GLY A 1 106 ? -16.387 -3.483 13.651 1.00 83.38 106 GLY A C 1
ATOM 851 O O . GLY A 1 106 ? -15.650 -3.699 12.688 1.00 83.38 106 GLY A O 1
ATOM 852 N N . PRO A 1 107 ? -17.578 -2.870 13.512 1.00 87.38 107 PRO A N 1
ATOM 853 C CA . PRO A 1 107 ? -18.087 -2.402 12.222 1.00 87.38 107 PRO A CA 1
ATOM 854 C C . PRO A 1 107 ? -17.158 -1.414 11.497 1.00 87.38 107 PRO A C 1
ATOM 856 O O . PRO A 1 107 ? -16.985 -1.523 10.285 1.00 87.38 107 PRO A O 1
ATOM 859 N N . MET A 1 108 ? -16.522 -0.482 12.217 1.00 84.25 108 MET A N 1
ATOM 860 C CA . MET A 1 108 ? -15.587 0.487 11.623 1.00 84.25 108 MET A CA 1
ATOM 861 C C . MET A 1 108 ? -14.335 -0.189 11.046 1.00 84.25 108 MET A C 1
ATOM 863 O O . MET A 1 108 ? -13.914 0.112 9.925 1.00 84.25 108 MET A O 1
ATOM 867 N N . VAL A 1 109 ? -13.759 -1.142 11.783 1.00 83.25 109 VAL A N 1
ATOM 868 C CA . VAL A 1 109 ? -12.619 -1.937 11.306 1.00 83.25 109 VAL A CA 1
ATOM 869 C C . VAL A 1 109 ? -13.031 -2.790 10.105 1.00 83.25 109 VAL A C 1
ATOM 871 O O . VAL A 1 109 ? -12.322 -2.801 9.100 1.00 83.25 109 VAL A O 1
ATOM 874 N N . ALA A 1 110 ? -14.197 -3.441 10.162 1.00 87.38 110 ALA A N 1
ATOM 875 C CA . ALA A 1 110 ? -14.709 -4.256 9.063 1.00 87.38 110 ALA A CA 1
ATOM 876 C C . ALA A 1 110 ? -14.883 -3.441 7.770 1.00 87.38 110 ALA A C 1
ATOM 878 O O . ALA A 1 110 ? -14.412 -3.862 6.714 1.00 87.38 110 ALA A O 1
ATOM 879 N N . LEU A 1 111 ? -15.477 -2.245 7.853 1.00 88.44 111 LEU A N 1
ATOM 880 C CA . LEU A 1 111 ? -15.637 -1.350 6.703 1.00 88.44 111 LEU A CA 1
ATOM 881 C C . LEU A 1 111 ? -14.286 -0.944 6.095 1.00 88.44 111 LEU A C 1
ATOM 883 O O . LEU A 1 111 ? -14.128 -0.912 4.872 1.00 88.44 111 LEU A O 1
ATOM 887 N N . THR A 1 112 ? -13.294 -0.679 6.946 1.00 85.12 112 THR A N 1
ATOM 888 C CA . THR A 1 112 ? -11.940 -0.320 6.505 1.00 85.12 112 THR A CA 1
ATOM 889 C C . THR A 1 112 ? -11.287 -1.482 5.749 1.00 85.12 112 THR A C 1
ATOM 891 O O . THR A 1 112 ? -10.757 -1.287 4.657 1.00 85.12 112 THR A O 1
ATOM 894 N N . VAL A 1 113 ? -11.388 -2.706 6.277 1.00 85.56 113 VAL A N 1
ATOM 895 C CA . VAL A 1 113 ? -10.861 -3.918 5.626 1.00 85.56 113 VAL A CA 1
ATOM 896 C C . VAL A 1 113 ? -11.536 -4.166 4.276 1.00 85.56 113 VAL A C 1
ATOM 898 O O . VAL A 1 113 ? -10.844 -4.409 3.290 1.00 85.56 113 VAL A O 1
ATOM 901 N N . VAL A 1 114 ? -12.866 -4.053 4.201 1.00 91.44 114 VAL A N 1
ATOM 902 C CA . VAL A 1 114 ? -13.623 -4.211 2.945 1.00 91.44 114 VAL A CA 1
ATOM 903 C C . VAL A 1 114 ? -13.191 -3.181 1.901 1.00 91.44 114 VAL A C 1
ATOM 905 O O . VAL A 1 114 ? -13.016 -3.523 0.730 1.00 91.44 114 VAL A O 1
ATOM 908 N N . THR A 1 115 ? -12.963 -1.935 2.318 1.00 87.94 115 THR A N 1
ATOM 909 C CA . THR A 1 115 ? -12.503 -0.863 1.424 1.00 87.94 115 THR A CA 1
ATOM 910 C C . THR A 1 115 ? -11.130 -1.189 0.832 1.00 87.94 115 THR A C 1
ATOM 912 O O . THR A 1 115 ? -10.947 -1.107 -0.381 1.00 87.94 115 THR A O 1
ATOM 915 N N . ILE A 1 116 ? -10.178 -1.639 1.655 1.00 86.00 116 ILE A N 1
ATOM 916 C CA . ILE A 1 116 ? -8.839 -2.037 1.186 1.00 86.00 116 ILE A CA 1
ATOM 917 C C . ILE A 1 116 ? -8.918 -3.240 0.258 1.00 86.00 116 ILE A C 1
ATOM 919 O O . ILE A 1 116 ? -8.279 -3.237 -0.789 1.00 86.00 116 ILE A O 1
ATOM 923 N N . ALA A 1 117 ? -9.695 -4.261 0.627 1.00 89.31 117 ALA A N 1
ATOM 924 C CA . ALA A 1 117 ? -9.865 -5.450 -0.196 1.00 89.31 117 ALA A CA 1
ATOM 925 C C . ALA A 1 117 ? -10.431 -5.083 -1.574 1.00 89.31 117 ALA A C 1
ATOM 927 O O . ALA A 1 117 ? -9.935 -5.565 -2.587 1.00 89.31 117 ALA A O 1
ATOM 928 N N . SER A 1 118 ? -11.403 -4.170 -1.621 1.00 90.62 118 SER A N 1
ATOM 929 C CA . SER A 1 118 ? -11.984 -3.677 -2.874 1.00 90.62 118 SER A CA 1
ATOM 930 C C . SER A 1 118 ? -10.949 -2.944 -3.731 1.00 90.62 118 SER A C 1
ATOM 932 O O . SER A 1 118 ? -10.844 -3.207 -4.926 1.00 90.62 118 SER A O 1
ATOM 934 N N . LEU A 1 119 ? -10.135 -2.072 -3.127 1.00 88.44 119 LEU A N 1
ATOM 935 C CA . LEU A 1 119 ? -9.058 -1.368 -3.832 1.00 88.44 119 LEU A CA 1
ATOM 936 C C . LEU A 1 119 ? -7.965 -2.321 -4.328 1.00 88.44 119 LEU A C 1
ATOM 938 O O . LEU A 1 119 ? -7.473 -2.158 -5.439 1.00 88.44 119 LEU A O 1
ATOM 942 N N . TRP A 1 120 ? -7.617 -3.338 -3.540 1.00 88.50 120 TRP A N 1
ATOM 943 C CA . TRP A 1 120 ? -6.688 -4.388 -3.955 1.00 88.50 120 TRP A CA 1
ATOM 944 C C . TRP A 1 120 ? -7.238 -5.212 -5.126 1.00 88.50 120 TRP A C 1
ATOM 946 O O . TRP A 1 120 ? -6.496 -5.510 -6.059 1.00 88.50 120 TRP A O 1
ATOM 956 N N . VAL A 1 121 ? -8.534 -5.540 -5.124 1.00 90.19 121 VAL A N 1
ATOM 957 C CA . VAL A 1 121 ? -9.180 -6.215 -6.259 1.00 90.19 121 VAL A CA 1
ATOM 958 C C . VAL A 1 121 ? -9.108 -5.342 -7.512 1.00 90.19 121 VAL A C 1
ATOM 960 O O . VAL A 1 121 ? -8.677 -5.830 -8.552 1.00 90.19 121 VAL A O 1
ATOM 963 N N . LEU A 1 122 ? -9.467 -4.057 -7.417 1.00 88.56 122 LEU A N 1
ATOM 964 C CA . LEU A 1 122 ? -9.377 -3.120 -8.546 1.00 88.56 122 LEU A CA 1
ATOM 965 C C . LEU A 1 122 ? -7.952 -3.041 -9.104 1.00 88.56 122 LEU A C 1
ATOM 967 O O . LEU A 1 122 ? -7.765 -3.096 -10.314 1.00 88.56 122 LEU A O 1
ATOM 971 N N . GLU A 1 123 ? -6.959 -2.999 -8.220 1.00 86.38 123 GLU A N 1
ATOM 972 C CA . GLU A 1 123 ? -5.543 -2.991 -8.579 1.00 86.38 123 GLU A CA 1
ATOM 973 C C . GLU A 1 123 ? -5.112 -4.278 -9.302 1.00 86.38 123 GLU A C 1
ATOM 975 O O . GLU A 1 123 ? -4.343 -4.229 -10.260 1.00 86.38 123 GLU A O 1
ATOM 980 N N . CYS A 1 124 ? -5.627 -5.442 -8.893 1.00 86.44 124 CYS A N 1
ATOM 981 C CA . CYS A 1 124 ? -5.339 -6.712 -9.569 1.00 86.44 124 CYS A CA 1
ATOM 982 C C . CYS A 1 124 ? -5.895 -6.759 -11.001 1.00 86.44 124 CYS A C 1
ATOM 984 O O . CYS A 1 124 ? -5.307 -7.425 -11.854 1.00 86.44 124 CYS A O 1
ATOM 986 N N . PHE A 1 125 ? -6.993 -6.046 -11.267 1.00 86.50 125 PHE A N 1
ATOM 987 C CA . PHE A 1 125 ? -7.626 -5.938 -12.586 1.00 86.50 125 PHE A CA 1
ATOM 988 C C . PHE A 1 125 ? -7.237 -4.666 -13.353 1.00 86.50 125 PHE A C 1
ATOM 990 O O . PHE A 1 125 ? -7.836 -4.370 -14.388 1.00 86.50 125 PHE A O 1
ATOM 997 N N . ASP A 1 126 ? -6.245 -3.914 -12.872 1.00 86.25 126 ASP A N 1
ATOM 998 C CA . ASP A 1 126 ? -5.850 -2.664 -13.504 1.00 86.25 126 ASP A CA 1
ATOM 999 C C . ASP A 1 126 ? -5.314 -2.894 -14.926 1.00 86.25 126 ASP A C 1
ATOM 1001 O O . ASP A 1 126 ? -4.444 -3.734 -15.180 1.00 86.25 126 ASP A O 1
ATOM 1005 N N . ARG A 1 127 ? -5.819 -2.090 -15.864 1.00 85.38 127 ARG A N 1
ATOM 1006 C CA . ARG A 1 127 ? -5.461 -2.127 -17.282 1.00 85.38 127 ARG A CA 1
ATOM 1007 C C . ARG A 1 127 ? -3.975 -1.851 -17.505 1.00 85.38 127 ARG A C 1
ATOM 1009 O O . ARG A 1 127 ? -3.410 -2.383 -18.455 1.00 85.38 127 ARG A O 1
ATOM 1016 N N . HIS A 1 128 ? -3.326 -1.095 -16.619 1.00 84.88 128 HIS A N 1
ATOM 1017 C CA . HIS A 1 128 ? -1.884 -0.833 -16.683 1.00 84.88 128 HIS A CA 1
ATOM 1018 C C . HIS A 1 128 ? -1.023 -2.106 -16.596 1.00 84.88 128 HIS A C 1
ATOM 1020 O O . HIS A 1 128 ? 0.142 -2.088 -16.997 1.00 84.88 128 HIS A O 1
ATOM 1026 N N . ARG A 1 129 ? -1.576 -3.216 -16.082 1.00 83.62 129 ARG A N 1
ATOM 1027 C CA . ARG A 1 129 ? -0.902 -4.524 -16.020 1.00 83.62 129 ARG A CA 1
ATOM 1028 C C . ARG A 1 129 ? -0.944 -5.290 -17.340 1.00 83.62 129 ARG A C 1
ATOM 1030 O O . ARG A 1 129 ? -0.253 -6.302 -17.463 1.00 83.62 129 ARG A O 1
ATOM 1037 N N . ALA A 1 130 ? -1.752 -4.849 -18.302 1.00 85.00 130 ALA A N 1
ATOM 1038 C CA . ALA A 1 130 ? -1.825 -5.494 -19.600 1.00 85.00 130 ALA A CA 1
ATOM 1039 C C . ALA A 1 130 ? -0.470 -5.359 -20.328 1.00 85.00 130 ALA A C 1
ATOM 1041 O O . ALA A 1 130 ? 0.134 -4.283 -20.312 1.00 85.00 130 ALA A O 1
ATOM 1042 N N . PRO A 1 131 ? 0.047 -6.436 -20.946 1.00 78.31 131 PRO A N 1
ATOM 1043 C CA . PRO A 1 131 ? 1.361 -6.417 -21.590 1.00 78.31 131 PRO A CA 1
ATOM 1044 C C . PRO A 1 131 ? 1.422 -5.466 -22.795 1.00 78.31 131 PRO A C 1
ATOM 1046 O O . PRO A 1 131 ? 2.497 -4.986 -23.142 1.00 78.31 131 PRO A O 1
ATOM 1049 N N . ASP A 1 132 ? 0.276 -5.185 -23.410 1.00 83.12 132 ASP A N 1
ATOM 1050 C CA . ASP A 1 132 ? 0.071 -4.267 -24.528 1.00 83.12 132 ASP A CA 1
ATOM 1051 C C . ASP A 1 132 ? -0.343 -2.855 -24.081 1.00 83.12 132 ASP A C 1
ATOM 1053 O O . ASP A 1 132 ? -0.721 -2.029 -24.913 1.00 83.12 132 ASP A O 1
ATOM 1057 N N . TYR A 1 133 ? -0.286 -2.554 -22.779 1.00 82.50 133 TYR A N 1
ATOM 1058 C CA . TYR A 1 133 ? -0.655 -1.237 -22.282 1.00 82.50 133 TYR A CA 1
ATOM 1059 C C . TYR A 1 133 ? 0.303 -0.159 -22.800 1.00 82.50 133 TYR A C 1
ATOM 1061 O O . TYR A 1 133 ? 1.479 -0.108 -22.421 1.00 82.50 133 TYR A O 1
ATOM 1069 N N . ASP A 1 134 ? -0.219 0.734 -23.639 1.00 83.75 134 ASP A N 1
ATOM 1070 C CA . ASP A 1 134 ? 0.507 1.909 -24.098 1.00 83.75 134 ASP A CA 1
ATOM 1071 C C . ASP A 1 134 ? 0.524 2.978 -23.000 1.00 83.75 134 ASP A C 1
ATOM 1073 O O . ASP A 1 134 ? -0.494 3.558 -22.622 1.00 83.75 134 ASP A O 1
ATOM 1077 N N . TRP A 1 135 ? 1.719 3.239 -22.481 1.00 77.25 135 TRP A N 1
ATOM 1078 C CA . TRP A 1 135 ? 1.956 4.237 -21.443 1.00 77.25 135 TRP A CA 1
ATOM 1079 C C . TRP A 1 135 ? 2.035 5.674 -21.981 1.00 77.25 135 TRP A C 1
ATOM 1081 O O . TRP A 1 135 ? 2.225 6.597 -21.177 1.00 77.25 135 TRP A O 1
ATOM 1091 N N . GLY A 1 136 ? 1.931 5.851 -23.304 1.00 73.81 136 GLY A N 1
ATOM 1092 C CA . GLY A 1 136 ? 2.183 7.099 -24.013 1.00 73.81 136 GLY A CA 1
ATOM 1093 C C . GLY A 1 136 ? 3.653 7.533 -23.951 1.00 73.81 136 GLY A C 1
ATOM 1094 O O . GLY A 1 136 ? 4.433 7.097 -23.093 1.00 73.81 136 GLY A O 1
ATOM 1095 N N . ASP A 1 137 ? 4.046 8.439 -24.850 1.00 64.00 137 ASP A N 1
ATOM 1096 C CA . ASP A 1 137 ? 5.369 9.070 -24.828 1.00 64.00 137 ASP A CA 1
ATOM 1097 C C . ASP A 1 137 ? 5.518 9.955 -23.587 1.00 64.00 137 ASP A C 1
ATOM 1099 O O . ASP A 1 137 ? 5.154 11.127 -23.549 1.00 64.00 137 ASP A O 1
ATOM 1103 N N . TRP A 1 138 ? 6.072 9.369 -22.535 1.00 63.53 138 TRP A N 1
ATOM 1104 C CA . TRP A 1 138 ? 6.362 10.053 -21.279 1.00 63.53 138 TRP A CA 1
ATOM 1105 C C . TRP A 1 138 ? 7.718 10.751 -21.256 1.00 63.53 138 TRP A C 1
ATOM 1107 O O . TRP A 1 138 ? 8.043 11.458 -20.301 1.00 63.53 138 TRP A O 1
ATOM 1117 N N . LYS A 1 139 ? 8.536 10.513 -22.282 1.00 57.03 139 LYS A N 1
ATOM 1118 C CA . LYS A 1 139 ? 9.736 11.298 -22.541 1.00 57.03 139 LYS A CA 1
ATOM 1119 C C . LYS A 1 139 ? 9.272 12.585 -23.207 1.00 57.03 139 LYS A C 1
ATOM 1121 O O . LYS A 1 139 ? 8.614 12.522 -24.241 1.00 57.03 139 LYS A O 1
ATOM 1126 N N . VAL A 1 140 ? 9.617 13.736 -22.633 1.00 52.91 140 VAL A N 1
ATOM 1127 C CA . VAL A 1 140 ? 9.427 15.030 -23.303 1.00 52.91 140 VAL A CA 1
ATOM 1128 C C . VAL A 1 140 ? 10.033 14.918 -24.700 1.00 52.91 140 VAL A C 1
ATOM 1130 O O . VAL A 1 140 ? 11.217 14.587 -24.827 1.00 52.91 140 VAL A O 1
ATOM 1133 N N . ARG A 1 141 ? 9.218 15.135 -25.743 1.00 46.62 141 ARG A N 1
ATOM 1134 C CA . ARG A 1 141 ? 9.735 15.329 -27.099 1.00 46.62 141 ARG A CA 1
ATOM 1135 C C . ARG A 1 141 ? 10.732 16.472 -27.000 1.00 46.62 141 ARG A C 1
ATOM 1137 O O . ARG A 1 141 ? 10.364 17.568 -26.593 1.00 46.62 141 ARG A O 1
ATOM 1144 N N . LYS A 1 142 ? 12.002 16.189 -27.288 1.00 43.19 142 LYS A N 1
ATOM 1145 C CA . LYS A 1 142 ? 12.941 17.258 -27.603 1.00 43.19 142 LYS A CA 1
ATOM 1146 C C . LYS A 1 142 ? 12.419 17.870 -28.897 1.00 43.19 142 LYS A C 1
ATOM 1148 O O . LYS A 1 142 ? 12.509 17.217 -29.934 1.00 43.19 142 LYS A O 1
ATOM 1153 N N . GLU A 1 143 ? 11.770 19.021 -28.783 1.00 42.41 143 GLU A N 1
ATOM 1154 C CA . GLU A 1 143 ? 11.693 19.966 -29.895 1.00 42.41 143 GLU A CA 1
ATOM 1155 C C . GLU A 1 143 ? 13.110 20.422 -30.263 1.00 42.41 143 GLU A C 1
ATOM 1157 O O . GLU A 1 143 ? 13.948 20.563 -29.335 1.00 42.41 143 GLU A O 1
#

Sequence (143 aa):
MPPSLTGNVLKAVKGLLSPQIIDNRLNPCHLAVATRAYWIQSHILRIPDRFGFFSPGPPRLQVYQSVWFTFLVVMFGFLLCTAFFIWGAVVMLYRLEERPAPTLLGPMVALTVVTIASLWVLECFDRHRAPDYDWGDWKVRKE

Radius of gyration: 20.2 Å; chains: 1; bounding box: 48×37×62 Å

Foldseek 3Di:
DDPVVVVVVVVLVVLLVDDCADPLDGRVSQLVCLVVQVCCCCPVVVPDQLLDLHHPDDSSLSSVSSNVVVVLVVVLVVLVVVLVVVLVVQQVVCVVVVHDRDPCSVVSVVVSVVVSVVVSVCSSVDPSPDNPDDPDPSRPPPD

Secondary structure (DSSP, 8-state):
--HHHHHHHHHHHHHHHS-SEETTEE-HHHHHHHHHHHHIIIIIS---GGG-SS-SS-HHHHHHHHHHHHHHHHHHHHHHHHHHHHHHHHHHHHHHTT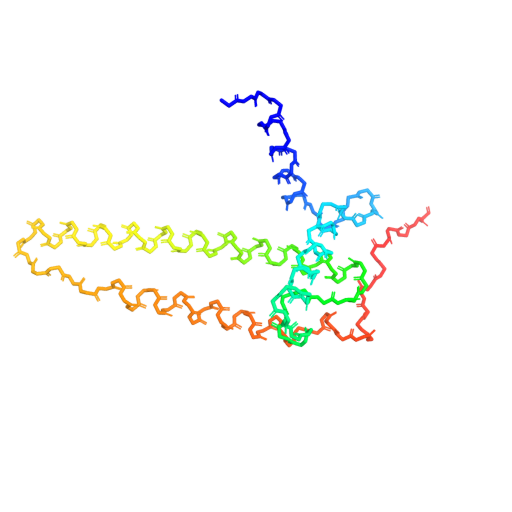PPPP--HHHHHHHHHHHHHHHHHHHHT-GGGSTT------SPP--

pLDDT: mean 84.89, std 9.56, range [42.41, 95.0]